Protein AF-A0AAV6FHF2-F1 (afdb_monomer_lite)

Sequence (102 aa):
MWDNHPLRTEGSMTPDQLWLMGIIYNPVPEPNFEGLDIPDIDWEDSGLIADAHSGIVVPRTECPLNDDQIAALEEAVNPTATSESFGWDIYLAALQFSQSLM

Structure (mmCIF, N/CA/C/O backbone):
data_AF-A0AAV6FHF2-F1
#
_entry.id   AF-A0AAV6FHF2-F1
#
loop_
_atom_site.group_PDB
_atom_site.id
_atom_site.type_symbol
_atom_site.label_atom_id
_atom_site.label_alt_id
_atom_site.label_comp_id
_atom_site.label_asym_id
_atom_site.label_entity_id
_atom_site.label_seq_id
_atom_site.pdbx_PDB_ins_code
_atom_site.Cartn_x
_atom_site.Cartn_y
_atom_site.Cartn_z
_atom_site.occupancy
_atom_site.B_iso_or_equiv
_atom_site.auth_seq_id
_atom_site.auth_comp_id
_atom_site.auth_asym_id
_atom_site.auth_atom_id
_atom_site.pdbx_PDB_model_num
ATOM 1 N N . MET A 1 1 ? 10.560 13.211 2.107 1.00 67.81 1 MET A N 1
ATOM 2 C CA . MET A 1 1 ? 11.059 12.927 0.746 1.00 67.81 1 MET A CA 1
ATOM 3 C C . MET A 1 1 ? 12.139 11.865 0.878 1.00 67.81 1 MET A C 1
ATOM 5 O O . MET A 1 1 ? 13.065 12.076 1.651 1.00 67.81 1 MET A O 1
ATOM 9 N N . TRP A 1 2 ? 11.943 10.702 0.259 1.00 80.62 2 TRP A N 1
ATOM 10 C CA . TRP A 1 2 ? 12.757 9.491 0.455 1.00 80.62 2 TRP A CA 1
ATOM 11 C C . TRP A 1 2 ? 14.209 9.649 -0.027 1.00 80.62 2 TRP A C 1
ATOM 13 O O . TRP A 1 2 ? 15.130 9.117 0.586 1.00 80.62 2 TRP A O 1
ATOM 23 N N . ASP A 1 3 ? 14.421 10.482 -1.043 1.00 84.81 3 ASP A N 1
ATOM 24 C CA . ASP A 1 3 ? 15.692 10.595 -1.776 1.00 84.81 3 ASP A CA 1
ATOM 25 C C . ASP A 1 3 ? 16.842 11.223 -0.967 1.00 84.81 3 ASP A C 1
ATOM 27 O O . ASP A 1 3 ? 18.021 11.079 -1.296 1.00 84.81 3 ASP A O 1
ATOM 31 N N . ASN A 1 4 ? 16.496 11.859 0.156 1.00 84.81 4 ASN A N 1
ATOM 32 C CA . ASN A 1 4 ? 17.424 12.520 1.074 1.00 84.81 4 ASN A CA 1
ATOM 33 C C . ASN A 1 4 ? 17.701 11.710 2.353 1.00 84.81 4 ASN A C 1
ATOM 35 O O . ASN A 1 4 ? 18.326 12.216 3.285 1.00 84.81 4 ASN A O 1
ATOM 39 N N . HIS A 1 5 ? 17.230 10.464 2.441 1.00 83.75 5 HIS A N 1
ATOM 40 C CA . HIS A 1 5 ? 17.471 9.619 3.609 1.00 83.75 5 HIS A CA 1
ATOM 41 C C . HIS A 1 5 ? 18.784 8.820 3.466 1.00 83.75 5 HIS A C 1
ATOM 43 O O . HIS A 1 5 ? 18.973 8.158 2.450 1.00 83.75 5 HIS A O 1
ATOM 49 N N . PRO A 1 6 ? 19.678 8.799 4.472 1.00 80.25 6 PRO A N 1
ATOM 50 C CA . PRO A 1 6 ? 20.955 8.085 4.392 1.00 80.25 6 PRO A CA 1
ATOM 51 C C . PRO A 1 6 ? 20.788 6.554 4.383 1.00 80.25 6 PRO A C 1
ATOM 53 O O . PRO A 1 6 ? 20.124 5.975 5.245 1.00 80.25 6 PRO A O 1
ATOM 56 N N . LEU A 1 7 ? 21.436 5.865 3.441 1.00 78.69 7 LEU A N 1
ATOM 57 C CA . LEU A 1 7 ? 21.434 4.404 3.337 1.00 78.69 7 LEU A CA 1
ATOM 58 C C . LEU A 1 7 ? 22.604 3.784 4.111 1.00 78.69 7 LEU A C 1
ATOM 60 O O . LEU A 1 7 ? 23.771 4.107 3.897 1.00 78.69 7 LEU A O 1
ATOM 64 N N . ARG A 1 8 ? 22.303 2.827 4.996 1.00 78.00 8 ARG A N 1
ATOM 65 C CA . ARG A 1 8 ? 23.307 2.185 5.870 1.00 78.00 8 ARG A CA 1
ATOM 66 C C . ARG A 1 8 ? 24.369 1.375 5.124 1.00 78.00 8 ARG A C 1
ATOM 68 O O . ARG A 1 8 ? 25.465 1.201 5.643 1.00 78.00 8 ARG A O 1
ATOM 75 N N . THR A 1 9 ? 24.038 0.852 3.950 1.00 78.75 9 THR A N 1
ATOM 76 C CA . THR A 1 9 ? 24.881 -0.079 3.183 1.00 78.75 9 THR A CA 1
ATOM 77 C C . THR A 1 9 ? 25.853 0.618 2.234 1.00 78.75 9 THR A C 1
ATOM 79 O O . THR A 1 9 ? 26.744 -0.030 1.703 1.00 78.75 9 THR A O 1
ATOM 82 N N . GLU A 1 10 ? 25.709 1.929 2.058 1.00 77.06 10 GLU A N 1
ATOM 83 C CA . GLU A 1 10 ? 26.383 2.732 1.032 1.00 77.06 10 GLU A CA 1
ATOM 84 C C . GLU A 1 10 ? 27.059 3.953 1.682 1.00 77.06 10 GLU A C 1
ATOM 86 O O . GLU A 1 10 ? 26.862 5.105 1.307 1.00 77.06 10 GLU A O 1
ATOM 91 N N . GLY A 1 11 ? 27.788 3.721 2.779 1.00 84.12 11 GLY A N 1
ATOM 92 C CA . GLY A 1 11 ? 28.539 4.779 3.467 1.00 84.12 11 GLY A CA 1
ATOM 93 C C . GLY A 1 11 ? 27.682 5.888 4.092 1.00 84.12 11 GLY A C 1
ATOM 94 O O . GLY A 1 11 ? 28.196 6.973 4.342 1.00 84.12 11 GLY A O 1
ATOM 95 N N . SER A 1 12 ? 26.400 5.629 4.383 1.00 88.19 12 SER A N 1
ATOM 96 C CA . SER A 1 12 ? 25.425 6.630 4.859 1.00 88.19 12 SER A CA 1
ATOM 97 C C . SER A 1 12 ? 25.082 7.716 3.836 1.00 88.19 12 SER A C 1
ATOM 99 O O . SER A 1 12 ? 24.585 8.775 4.216 1.00 88.19 12 SER A O 1
ATOM 101 N N . MET A 1 13 ? 25.319 7.464 2.549 1.00 87.81 13 MET A N 1
ATOM 102 C CA . MET A 1 13 ? 24.904 8.364 1.478 1.00 87.81 13 MET A CA 1
ATOM 103 C C . MET A 1 13 ? 23.412 8.219 1.192 1.00 87.81 13 MET A C 1
ATOM 105 O O . MET A 1 13 ? 22.832 7.142 1.347 1.00 87.81 13 MET A O 1
ATOM 109 N N . THR A 1 14 ? 22.776 9.315 0.794 1.00 92.50 14 THR A N 1
ATOM 110 C CA . THR A 1 14 ? 21.373 9.302 0.369 1.00 92.50 14 THR A CA 1
ATOM 111 C C . THR A 1 14 ? 21.238 8.747 -1.054 1.00 92.50 14 THR A C 1
ATOM 113 O O . THR A 1 14 ? 22.219 8.776 -1.804 1.00 92.50 14 THR A O 1
ATOM 116 N N . PRO A 1 15 ? 20.048 8.267 -1.465 1.00 92.38 15 PRO A N 1
ATOM 117 C CA . PRO A 1 15 ? 19.796 7.878 -2.851 1.00 92.38 15 PRO A CA 1
ATOM 118 C C . PRO A 1 15 ? 20.264 8.920 -3.878 1.00 92.38 15 PRO A C 1
ATOM 120 O O . PRO A 1 15 ? 20.969 8.561 -4.819 1.00 92.38 15 PRO A O 1
ATOM 123 N N . ASP A 1 16 ? 19.978 10.208 -3.654 1.00 92.50 16 ASP A N 1
ATOM 124 C CA . ASP A 1 16 ? 20.423 11.291 -4.546 1.00 92.50 16 ASP A CA 1
ATOM 125 C C . ASP A 1 16 ? 21.951 11.409 -4.625 1.00 92.50 16 ASP A C 1
ATOM 127 O O . ASP A 1 16 ? 22.524 11.591 -5.700 1.00 92.50 16 ASP A O 1
ATOM 131 N N . GLN A 1 17 ? 22.638 11.286 -3.488 1.00 91.69 17 GLN A N 1
ATOM 132 C CA . GLN A 1 17 ? 24.099 11.352 -3.443 1.00 91.69 17 GLN A CA 1
ATOM 133 C C . GLN A 1 17 ? 24.736 10.170 -4.177 1.00 91.69 17 GLN A C 1
ATOM 135 O O . GLN A 1 17 ? 25.719 10.355 -4.895 1.00 91.69 17 GLN A O 1
ATOM 140 N N . LEU A 1 18 ? 24.157 8.976 -4.038 1.00 91.75 18 LEU A N 1
ATOM 141 C CA . LEU A 1 18 ? 24.606 7.784 -4.753 1.00 91.75 18 LEU A CA 1
ATOM 142 C C . LEU A 1 18 ? 24.369 7.897 -6.252 1.00 91.75 18 LEU A C 1
ATOM 144 O O . LEU A 1 18 ? 25.251 7.544 -7.031 1.00 91.75 18 LEU A O 1
ATOM 148 N N . TRP A 1 19 ? 23.224 8.442 -6.658 1.00 88.69 19 TRP A N 1
ATOM 149 C CA . TRP A 1 19 ? 22.922 8.715 -8.057 1.00 88.69 19 TRP A CA 1
ATOM 150 C C . TRP A 1 19 ? 23.928 9.696 -8.676 1.00 88.69 19 TRP A C 1
ATOM 152 O O . TRP A 1 19 ? 24.527 9.402 -9.711 1.00 88.69 19 TRP A O 1
ATOM 162 N N . LEU A 1 20 ? 24.191 10.824 -8.006 1.00 91.06 20 LEU A N 1
ATOM 163 C CA . LEU A 1 20 ? 25.175 11.815 -8.452 1.00 91.06 20 LEU A CA 1
ATOM 164 C C . LEU A 1 20 ? 26.590 11.231 -8.533 1.00 91.06 20 LEU A C 1
ATOM 166 O O . LEU A 1 20 ? 27.289 11.456 -9.520 1.00 91.06 20 LEU A O 1
ATOM 170 N N . MET A 1 21 ? 27.012 10.456 -7.529 1.00 91.44 21 MET A N 1
ATOM 171 C CA . MET A 1 21 ? 28.295 9.752 -7.582 1.00 91.44 21 MET A CA 1
ATOM 172 C C . MET A 1 21 ? 28.338 8.744 -8.732 1.00 91.44 21 MET A C 1
ATOM 174 O O . MET A 1 21 ? 29.342 8.674 -9.437 1.00 91.44 21 MET A O 1
ATOM 178 N N . GLY A 1 22 ? 27.248 8.013 -8.966 1.00 90.50 22 GLY A N 1
ATOM 179 C CA . GLY A 1 22 ? 27.103 7.096 -10.091 1.00 90.50 22 GLY A CA 1
ATOM 180 C C . GLY A 1 22 ? 27.370 7.783 -11.428 1.00 90.50 22 GLY A C 1
ATOM 181 O O . GLY A 1 22 ? 28.193 7.291 -12.197 1.00 90.50 22 GLY A O 1
ATOM 182 N N . ILE A 1 23 ? 26.767 8.954 -11.653 1.00 88.69 23 ILE A N 1
ATOM 183 C CA . ILE A 1 23 ? 26.975 9.773 -12.858 1.00 88.69 23 ILE A CA 1
ATOM 184 C C . ILE A 1 23 ? 28.432 10.242 -12.976 1.00 88.69 23 ILE A C 1
ATOM 186 O O . ILE A 1 23 ? 29.015 10.166 -14.055 1.00 88.69 23 ILE A O 1
ATOM 190 N N . ILE A 1 24 ? 29.030 10.726 -11.880 1.00 90.81 24 ILE A N 1
ATOM 191 C CA . ILE A 1 24 ? 30.404 11.256 -11.876 1.00 90.81 24 ILE A CA 1
ATOM 192 C C . ILE A 1 24 ? 31.425 10.156 -12.185 1.00 90.81 24 ILE A C 1
ATOM 194 O O . ILE A 1 24 ? 32.353 10.375 -12.963 1.00 90.81 24 ILE A O 1
ATOM 198 N N . TYR A 1 25 ? 31.280 8.985 -11.563 1.00 91.75 25 TYR A N 1
ATOM 199 C CA . TYR A 1 25 ? 32.245 7.893 -11.702 1.00 91.75 25 TYR A CA 1
ATOM 200 C C . TYR A 1 25 ? 31.997 7.017 -12.928 1.00 91.75 25 TYR A C 1
ATOM 202 O O . TYR A 1 25 ? 32.936 6.402 -13.428 1.00 91.75 25 TYR A O 1
ATOM 210 N N . ASN A 1 26 ? 30.761 6.973 -13.426 1.00 88.94 26 ASN A N 1
ATOM 211 C CA . ASN A 1 26 ? 30.361 6.164 -14.571 1.00 88.94 26 ASN A CA 1
ATOM 212 C C . ASN A 1 26 ? 29.581 7.039 -15.560 1.00 88.94 26 ASN A C 1
ATOM 214 O O . ASN A 1 26 ? 28.371 6.859 -15.712 1.00 88.94 26 ASN A O 1
ATOM 218 N N . PRO A 1 27 ? 30.244 8.007 -16.222 1.00 83.81 27 PRO A N 1
ATOM 219 C CA . PRO A 1 27 ? 29.577 8.854 -17.195 1.00 83.81 27 PRO A CA 1
ATOM 220 C C . PRO A 1 27 ? 29.042 7.981 -18.331 1.00 83.81 27 PRO A C 1
ATOM 222 O O . PRO A 1 27 ? 29.803 7.396 -19.104 1.00 83.81 27 PRO A O 1
ATOM 225 N N . VAL A 1 28 ? 27.718 7.877 -18.409 1.00 78.75 28 VAL A N 1
ATOM 226 C CA . VAL A 1 28 ? 27.031 7.213 -19.514 1.00 78.75 28 VAL A CA 1
ATOM 227 C C . VAL A 1 28 ? 26.907 8.243 -20.636 1.00 78.75 28 VAL A C 1
ATOM 229 O O . VAL A 1 28 ? 26.371 9.325 -20.386 1.00 78.75 28 VAL A O 1
ATOM 232 N N . PRO A 1 29 ? 27.419 7.966 -21.850 1.00 81.06 29 PRO A N 1
ATOM 233 C CA . PRO A 1 29 ? 27.190 8.833 -22.997 1.00 81.06 29 PRO A CA 1
ATOM 234 C C . PRO A 1 29 ? 25.694 9.076 -23.175 1.00 81.06 29 PRO A C 1
ATOM 236 O O . PRO A 1 29 ? 24.905 8.140 -23.021 1.00 81.06 29 PRO A O 1
ATOM 239 N N . GLU A 1 30 ? 25.307 10.309 -23.507 1.00 75.81 30 GLU A N 1
ATOM 240 C CA . GLU A 1 30 ? 23.912 10.576 -23.846 1.00 75.81 30 GLU A CA 1
ATOM 241 C C . GLU A 1 30 ? 23.482 9.611 -24.958 1.00 75.81 30 GLU A C 1
ATOM 243 O O . GLU A 1 30 ? 24.224 9.439 -25.937 1.00 75.81 30 GLU A O 1
ATOM 248 N N . PRO A 1 31 ? 22.332 8.931 -24.807 1.00 70.81 31 PRO A N 1
ATOM 249 C CA . PRO A 1 31 ? 21.857 8.044 -25.849 1.00 70.81 31 PRO A CA 1
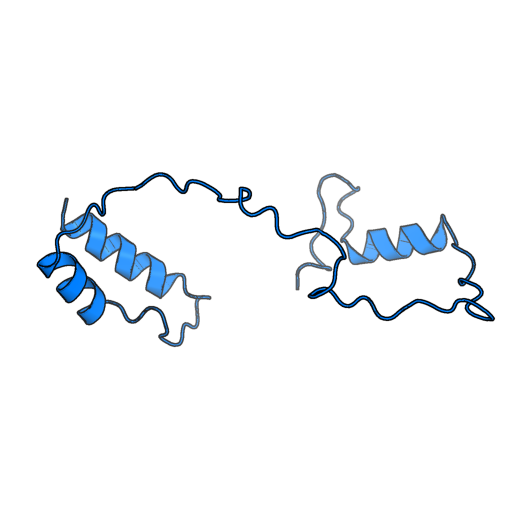ATOM 250 C C . PRO A 1 31 ? 21.699 8.857 -27.132 1.00 70.81 31 PRO A C 1
ATOM 252 O O . PRO A 1 31 ? 21.085 9.924 -27.128 1.00 70.81 31 PRO A O 1
ATOM 255 N N . ASN A 1 32 ? 22.255 8.371 -28.240 1.00 76.06 32 ASN A N 1
ATOM 256 C CA . ASN A 1 32 ? 21.966 8.980 -29.527 1.00 76.06 32 ASN A CA 1
ATOM 257 C C . ASN A 1 32 ? 20.535 8.600 -29.921 1.00 76.06 32 ASN A C 1
ATOM 259 O O . ASN A 1 32 ? 20.287 7.481 -30.367 1.00 76.06 32 ASN A O 1
ATOM 263 N N . PHE A 1 33 ? 19.605 9.530 -29.717 1.00 70.44 33 PHE A N 1
ATOM 264 C CA . PHE A 1 33 ? 18.199 9.355 -30.070 1.00 70.44 33 PHE A CA 1
ATOM 265 C C . PHE A 1 33 ? 17.913 9.600 -31.558 1.00 70.44 33 PHE A C 1
ATOM 267 O O . PHE A 1 33 ? 16.793 9.350 -32.002 1.00 70.44 33 PHE A O 1
ATOM 274 N N . GLU A 1 34 ? 18.895 10.043 -32.357 1.00 73.81 34 GLU A N 1
ATOM 275 C CA . GLU A 1 34 ? 18.718 10.136 -33.807 1.00 73.81 34 GLU A CA 1
ATOM 276 C C . GLU A 1 34 ? 18.543 8.734 -34.409 1.00 73.81 34 GLU A C 1
ATOM 278 O O . GLU A 1 34 ? 19.474 7.931 -34.468 1.00 73.81 34 GLU A O 1
ATOM 283 N N . GLY A 1 35 ? 17.322 8.439 -34.859 1.00 66.62 35 GLY A N 1
ATOM 284 C CA . GLY A 1 35 ? 16.958 7.148 -35.445 1.00 66.62 35 GLY A CA 1
ATOM 285 C C . GLY A 1 35 ? 16.463 6.097 -34.446 1.00 66.62 35 GLY A C 1
ATOM 286 O O . GLY A 1 35 ? 16.158 4.983 -34.869 1.00 66.62 35 GLY A O 1
ATOM 287 N N . LEU A 1 36 ? 16.339 6.430 -33.154 1.00 65.56 36 LEU A N 1
ATOM 288 C CA . LEU A 1 36 ? 15.599 5.603 -32.198 1.00 65.56 36 LEU A CA 1
ATOM 289 C C . LEU A 1 36 ? 14.098 5.868 -32.368 1.00 65.56 36 LEU A C 1
ATOM 291 O O . LEU A 1 36 ? 13.526 6.738 -31.718 1.00 65.56 36 LEU A O 1
ATOM 295 N N . ASP A 1 37 ? 13.470 5.105 -33.259 1.00 69.94 37 ASP A N 1
ATOM 296 C CA . ASP A 1 37 ? 12.018 4.929 -33.262 1.00 69.94 37 ASP A CA 1
ATOM 297 C C . ASP A 1 37 ? 11.672 4.044 -32.059 1.00 69.94 37 ASP A C 1
ATOM 299 O O . ASP A 1 37 ? 11.740 2.817 -32.137 1.00 69.94 37 ASP A O 1
ATOM 303 N N . ILE A 1 38 ? 11.462 4.665 -30.893 1.00 69.88 38 ILE A N 1
ATOM 304 C CA . ILE A 1 38 ? 10.952 3.962 -29.714 1.00 69.88 38 ILE A CA 1
ATOM 305 C C . ILE A 1 38 ? 9.458 3.781 -29.978 1.00 69.88 38 ILE A C 1
ATOM 307 O O . ILE A 1 38 ? 8.731 4.777 -29.917 1.00 69.88 38 ILE A O 1
ATOM 311 N N . PRO A 1 39 ? 8.992 2.562 -30.305 1.00 71.75 39 PRO A N 1
ATOM 312 C CA . PRO A 1 39 ? 7.576 2.345 -30.523 1.00 71.75 39 PRO A CA 1
ATOM 313 C C . PRO A 1 39 ? 6.833 2.699 -29.239 1.00 71.75 39 PRO A C 1
ATOM 315 O O . PRO A 1 39 ? 7.294 2.380 -28.139 1.00 71.75 39 PRO A O 1
ATOM 318 N N . ASP A 1 40 ? 5.695 3.369 -29.390 1.00 72.69 40 ASP A N 1
ATOM 319 C CA . ASP A 1 40 ? 4.805 3.616 -28.266 1.00 72.69 40 ASP A CA 1
ATOM 320 C C . ASP A 1 40 ? 4.426 2.260 -27.659 1.00 72.69 40 ASP A C 1
ATOM 322 O O . ASP A 1 40 ? 3.980 1.353 -28.371 1.00 72.69 40 ASP A O 1
ATOM 326 N N . ILE A 1 41 ? 4.711 2.079 -26.368 1.00 72.88 41 ILE A N 1
ATOM 327 C CA . ILE A 1 41 ? 4.401 0.825 -25.687 1.00 72.88 41 ILE A CA 1
ATOM 328 C C . ILE A 1 41 ? 2.917 0.878 -25.367 1.00 72.88 41 ILE A C 1
ATOM 330 O O . ILE A 1 41 ? 2.505 1.477 -24.371 1.00 72.88 41 ILE A O 1
ATOM 334 N N . ASP A 1 42 ? 2.121 0.228 -26.208 1.00 73.81 42 ASP A N 1
ATOM 335 C CA . ASP A 1 42 ? 0.745 -0.092 -25.870 1.00 73.81 42 ASP A CA 1
ATOM 336 C C . ASP A 1 42 ? 0.757 -1.193 -24.800 1.00 73.81 42 ASP A C 1
ATOM 338 O O . ASP A 1 42 ? 0.862 -2.385 -25.085 1.00 73.81 42 ASP A O 1
ATOM 342 N N . TRP A 1 43 ? 0.728 -0.777 -23.532 1.00 69.81 43 TRP A N 1
ATOM 343 C CA . TRP A 1 43 ? 0.697 -1.691 -22.389 1.00 69.81 43 TRP A CA 1
ATOM 344 C C . TRP A 1 43 ? -0.539 -2.600 -22.401 1.00 69.81 43 TRP A C 1
ATOM 346 O O . TRP A 1 43 ? -0.484 -3.699 -21.848 1.00 69.81 43 TRP A O 1
ATOM 356 N N . GLU A 1 44 ? -1.622 -2.167 -23.051 1.00 67.56 44 GLU A N 1
ATOM 357 C CA . GLU A 1 44 ? -2.859 -2.935 -23.199 1.00 67.56 44 GLU A CA 1
ATOM 358 C C . GLU A 1 44 ? -2.754 -3.960 -24.344 1.00 67.56 44 GLU A C 1
ATOM 360 O O . GLU A 1 44 ? -3.357 -5.030 -24.268 1.00 67.56 44 GLU A O 1
ATOM 365 N N . ASP A 1 45 ? -1.922 -3.687 -25.356 1.00 66.31 45 ASP A N 1
ATOM 366 C CA . ASP A 1 45 ? -1.576 -4.594 -26.460 1.00 66.31 45 ASP A CA 1
ATOM 367 C C . ASP A 1 45 ? -0.140 -5.129 -26.331 1.00 66.31 45 ASP A C 1
ATOM 369 O O . ASP A 1 45 ? 0.648 -5.165 -27.276 1.00 66.31 45 ASP A O 1
ATOM 373 N N . SER A 1 46 ? 0.228 -5.589 -25.133 1.00 64.94 46 SER A N 1
ATOM 374 C CA . SER A 1 46 ? 1.559 -6.159 -24.857 1.00 64.94 46 SER A CA 1
ATOM 375 C C . SER A 1 46 ? 1.914 -7.406 -25.696 1.00 64.94 46 SER A C 1
ATOM 377 O O . SER A 1 46 ? 2.971 -8.009 -25.494 1.00 64.94 46 SER A O 1
ATOM 379 N N . GLY A 1 47 ? 1.033 -7.854 -26.603 1.00 60.22 47 GLY A N 1
ATOM 380 C CA . GLY A 1 47 ? 1.186 -9.067 -27.409 1.00 60.22 47 GLY A CA 1
ATOM 381 C C . GLY A 1 47 ? 1.191 -10.358 -26.584 1.00 60.22 47 GLY A C 1
ATOM 382 O O . GLY A 1 47 ? 1.270 -11.458 -27.140 1.00 60.22 47 GLY A O 1
ATOM 383 N N . LEU A 1 48 ? 1.091 -10.247 -25.256 1.00 62.09 48 LEU A N 1
ATOM 384 C CA . LEU A 1 48 ? 0.833 -11.361 -24.371 1.00 62.09 48 LEU A CA 1
ATOM 385 C C . LEU A 1 48 ? -0.604 -11.788 -24.632 1.00 62.09 48 LEU A C 1
ATOM 387 O O . LEU A 1 48 ? -1.554 -11.101 -24.262 1.00 62.09 48 LEU A O 1
ATOM 391 N N . ILE A 1 49 ? -0.756 -12.930 -25.302 1.00 62.34 49 ILE A N 1
ATOM 392 C CA . ILE A 1 49 ? -2.044 -13.610 -25.388 1.00 62.34 49 ILE A CA 1
ATOM 393 C C . ILE A 1 49 ? -2.526 -13.729 -23.947 1.00 62.34 49 ILE A C 1
ATOM 395 O O . ILE A 1 49 ? -1.850 -14.367 -23.137 1.00 62.34 49 ILE A O 1
ATOM 399 N N . ALA A 1 50 ? -3.652 -13.087 -23.627 1.00 61.19 50 ALA A N 1
ATOM 400 C CA . ALA A 1 50 ? -4.378 -13.362 -22.402 1.00 61.19 50 ALA A CA 1
ATOM 401 C C . ALA A 1 50 ? -4.698 -14.855 -22.442 1.00 61.19 50 ALA A C 1
ATOM 403 O O . ALA A 1 50 ? -5.637 -15.286 -23.115 1.00 61.19 50 ALA A O 1
ATOM 404 N N . ASP A 1 51 ? -3.830 -15.663 -21.837 1.00 63.25 51 ASP A N 1
ATOM 405 C CA . ASP A 1 51 ? -4.050 -17.087 -21.741 1.00 63.25 51 ASP A CA 1
ATOM 406 C C . ASP A 1 51 ? -5.387 -17.233 -21.023 1.00 63.25 51 ASP A C 1
ATOM 408 O O . ASP A 1 51 ? -5.565 -16.760 -19.901 1.00 63.25 51 ASP A O 1
ATOM 412 N N . ALA A 1 52 ? -6.356 -17.863 -21.684 1.00 62.12 52 ALA A N 1
ATOM 413 C CA . ALA A 1 52 ? -7.667 -18.114 -21.098 1.00 62.12 52 ALA A CA 1
ATOM 414 C C . ALA A 1 52 ? -7.559 -18.947 -19.801 1.00 62.12 52 ALA A C 1
ATOM 416 O O . ALA A 1 52 ? -8.537 -19.085 -19.064 1.00 62.12 52 ALA A O 1
ATOM 417 N N . HIS A 1 53 ? -6.370 -19.491 -19.517 1.00 59.84 53 HIS A N 1
ATOM 418 C CA . HIS A 1 53 ? -6.012 -20.224 -18.316 1.00 59.84 53 HIS A CA 1
ATOM 419 C C . HIS A 1 53 ? -5.119 -19.450 -17.326 1.00 59.84 53 HIS A C 1
ATOM 421 O O . HIS A 1 53 ? -4.796 -20.008 -16.276 1.00 59.84 53 HIS A O 1
ATOM 427 N N . SER A 1 54 ? -4.802 -18.163 -17.546 1.00 64.62 54 SER A N 1
ATOM 428 C CA . SER A 1 54 ? -4.044 -17.321 -16.597 1.00 64.62 54 SER A CA 1
ATOM 429 C C . SER A 1 54 ? -4.883 -16.841 -15.402 1.00 64.62 54 SER A C 1
ATOM 431 O O . SER A 1 54 ? -4.745 -15.714 -14.921 1.00 64.62 54 SER A O 1
ATOM 433 N N . GLY A 1 55 ? -5.796 -17.681 -14.919 1.00 70.88 55 GLY A N 1
ATOM 434 C CA . GLY A 1 55 ? -6.562 -17.411 -13.714 1.00 70.88 55 GLY A CA 1
ATOM 435 C C . GLY A 1 55 ? -5.687 -17.615 -12.485 1.00 70.88 55 GLY A C 1
ATOM 436 O O . GLY A 1 55 ? -5.295 -18.738 -12.174 1.00 70.88 55 GLY A O 1
ATOM 437 N N . ILE A 1 56 ? -5.409 -16.544 -11.744 1.00 77.25 56 ILE A N 1
ATOM 438 C CA . ILE A 1 56 ? -4.871 -16.679 -10.391 1.00 77.25 56 ILE A CA 1
ATOM 439 C C . ILE A 1 56 ? -6.013 -17.172 -9.504 1.00 77.25 56 ILE A C 1
ATOM 441 O O . ILE A 1 56 ? -7.008 -16.476 -9.297 1.00 77.25 56 ILE A O 1
ATOM 445 N N . VAL A 1 57 ?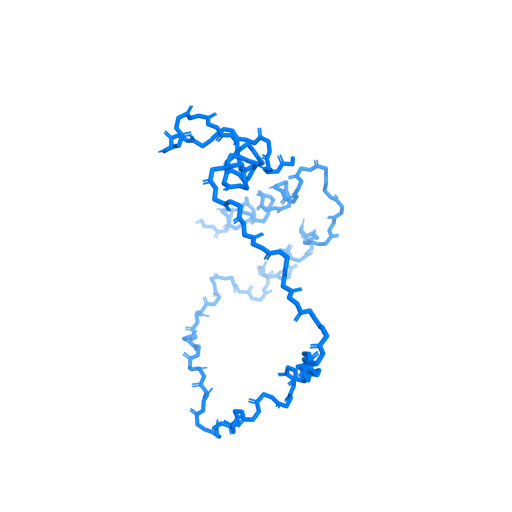 -5.876 -18.388 -8.975 1.00 81.25 57 VAL A N 1
ATOM 446 C CA . VAL A 1 57 ? -6.794 -18.898 -7.955 1.00 81.25 57 VAL A CA 1
ATOM 447 C C . VAL A 1 57 ? -6.453 -18.203 -6.644 1.00 81.25 57 VAL A C 1
ATOM 449 O O . VAL A 1 57 ? -5.515 -18.588 -5.949 1.00 81.25 57 VAL A O 1
ATOM 452 N N . VAL A 1 58 ? -7.207 -17.156 -6.317 1.00 81.56 58 VAL A N 1
ATOM 453 C CA . VAL A 1 58 ? -7.115 -16.498 -5.012 1.00 81.56 58 VAL A CA 1
ATOM 454 C C . VAL A 1 58 ? -7.718 -17.443 -3.967 1.00 81.56 58 VAL A C 1
ATOM 456 O O . VAL A 1 58 ? -8.887 -17.824 -4.102 1.00 81.56 58 VAL A O 1
ATOM 459 N N . PRO A 1 59 ? -6.958 -17.859 -2.937 1.00 85.75 59 PRO A N 1
ATOM 460 C CA . PRO A 1 59 ? -7.513 -18.632 -1.836 1.00 85.75 59 PRO A CA 1
ATOM 461 C C . PRO A 1 59 ? -8.677 -17.870 -1.208 1.00 85.75 59 PRO A C 1
ATOM 463 O O . PRO A 1 59 ? -8.583 -16.668 -0.962 1.00 85.75 59 PRO A O 1
ATOM 466 N N . ARG A 1 60 ? -9.783 -18.565 -0.943 1.00 82.06 60 ARG A N 1
ATOM 467 C CA . ARG A 1 60 ? -10.886 -17.967 -0.194 1.00 82.06 60 ARG A CA 1
ATOM 468 C C . ARG A 1 60 ? -10.456 -17.843 1.261 1.00 82.06 60 ARG A C 1
ATOM 470 O O . ARG A 1 60 ? -10.295 -18.856 1.935 1.00 82.06 60 ARG A O 1
ATOM 477 N N . THR A 1 61 ? -10.272 -16.617 1.721 1.00 82.88 61 THR A N 1
ATOM 478 C CA . THR A 1 61 ? -10.107 -16.320 3.143 1.00 82.88 61 THR A CA 1
ATOM 479 C C . THR A 1 61 ? -11.488 -16.038 3.716 1.00 82.88 61 THR A C 1
ATOM 481 O O . THR A 1 61 ? -12.221 -15.213 3.171 1.00 82.88 61 THR A O 1
ATOM 484 N N . GLU A 1 62 ? -11.869 -16.741 4.779 1.00 86.75 62 GLU A N 1
ATOM 485 C CA . GLU A 1 62 ? -13.110 -16.431 5.488 1.00 86.75 62 GLU A CA 1
ATOM 486 C C . GLU A 1 62 ? -12.976 -15.074 6.184 1.00 86.75 62 GLU A C 1
ATOM 488 O O . GLU A 1 62 ? -11.928 -14.757 6.754 1.00 86.75 62 GLU A O 1
ATOM 493 N N . CYS A 1 63 ? -14.028 -14.257 6.113 1.00 84.62 63 CYS A N 1
ATOM 494 C CA . CYS A 1 63 ? -14.069 -13.021 6.878 1.00 84.62 63 CYS A CA 1
ATOM 495 C C . CYS A 1 63 ? -14.213 -13.380 8.365 1.00 84.62 63 CYS A C 1
ATOM 497 O O . CYS A 1 63 ? -15.120 -14.141 8.706 1.00 84.62 63 CYS A O 1
ATOM 499 N N . PRO A 1 64 ? -13.362 -12.847 9.259 1.00 86.50 64 PRO A N 1
ATOM 500 C CA . PRO A 1 64 ? -13.499 -13.096 10.692 1.00 86.50 64 PRO A CA 1
ATOM 501 C C . PRO A 1 64 ? -14.710 -12.377 11.307 1.00 86.50 64 PRO A C 1
ATOM 503 O O . PRO A 1 64 ? -15.082 -12.687 12.435 1.00 86.50 64 PRO A O 1
ATOM 506 N N . LEU A 1 65 ? -15.303 -11.415 10.590 1.00 89.31 65 LEU A N 1
ATOM 507 C CA . LEU A 1 65 ? -16.460 -10.641 11.027 1.00 89.31 65 LEU A CA 1
ATOM 508 C C . LEU A 1 65 ? -17.732 -11.154 10.347 1.00 89.31 65 LEU A C 1
ATOM 510 O O . LEU A 1 65 ? -17.730 -11.430 9.146 1.00 89.31 65 LEU A O 1
ATOM 514 N N . ASN A 1 66 ? -18.818 -11.243 11.113 1.00 92.06 66 ASN A N 1
ATOM 515 C CA . ASN A 1 66 ? -20.154 -11.478 10.565 1.00 92.06 66 ASN A CA 1
ATOM 516 C C . ASN A 1 66 ? -20.763 -10.186 9.982 1.00 92.06 66 ASN A C 1
ATOM 518 O O . ASN A 1 66 ? -20.242 -9.093 10.201 1.00 92.06 66 ASN A O 1
ATOM 522 N N . ASP A 1 67 ? -21.876 -10.311 9.259 1.00 93.31 67 ASP A N 1
ATOM 523 C CA . ASP A 1 67 ? -22.512 -9.188 8.555 1.00 93.31 67 ASP A CA 1
ATOM 524 C C . ASP A 1 67 ? -22.883 -8.019 9.488 1.00 93.31 67 ASP A C 1
ATOM 526 O O . ASP A 1 67 ? -22.663 -6.859 9.138 1.00 93.31 67 ASP A O 1
ATOM 530 N N . ASP A 1 68 ? -23.363 -8.304 10.704 1.00 93.62 68 ASP A N 1
ATOM 531 C CA . ASP A 1 68 ? -23.714 -7.272 11.690 1.00 93.62 68 ASP A CA 1
ATOM 532 C C . ASP A 1 68 ? -22.464 -6.525 12.193 1.00 93.62 68 ASP A C 1
ATOM 534 O O . ASP A 1 68 ? -22.474 -5.306 12.367 1.00 93.62 68 ASP A O 1
ATOM 538 N N . GLN A 1 69 ? -21.360 -7.249 12.404 1.00 92.81 69 GLN A N 1
ATOM 539 C CA . GLN A 1 69 ? -20.071 -6.676 12.801 1.00 92.81 69 GLN A CA 1
ATOM 540 C C . GLN A 1 69 ? -19.441 -5.844 11.680 1.00 92.81 69 GLN A C 1
ATOM 542 O O . GLN A 1 69 ? -18.805 -4.832 11.970 1.00 92.81 69 GLN A O 1
ATOM 547 N N . ILE A 1 70 ? -19.620 -6.244 10.418 1.00 92.00 70 ILE A N 1
ATOM 548 C CA . 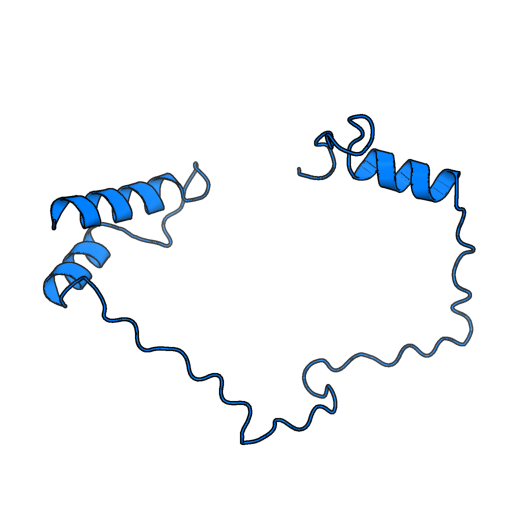ILE A 1 70 ? -19.183 -5.459 9.258 1.00 92.00 70 ILE A CA 1
ATOM 549 C C . ILE A 1 70 ? -19.985 -4.160 9.175 1.00 92.00 70 ILE A C 1
ATOM 551 O O . ILE A 1 70 ? -19.383 -3.095 9.077 1.00 92.00 70 ILE A O 1
ATOM 555 N N . ALA A 1 71 ? -21.313 -4.221 9.300 1.00 93.69 71 ALA A N 1
ATOM 556 C CA . ALA A 1 71 ? -22.155 -3.026 9.293 1.00 93.69 71 ALA A CA 1
ATOM 557 C C . ALA A 1 71 ? -21.773 -2.049 10.421 1.00 93.69 71 ALA A C 1
ATOM 559 O O . ALA A 1 71 ? -21.667 -0.842 10.203 1.00 93.69 71 ALA A O 1
ATOM 560 N N . ALA A 1 72 ? -21.490 -2.573 11.616 1.00 93.19 72 ALA A N 1
ATOM 561 C CA . ALA A 1 72 ? -21.017 -1.768 12.737 1.00 93.19 72 ALA A CA 1
ATOM 562 C C . ALA A 1 72 ? -19.610 -1.177 12.503 1.00 93.19 72 ALA A C 1
ATOM 564 O O . ALA A 1 72 ? -19.349 -0.049 12.920 1.00 93.19 72 ALA A O 1
ATOM 565 N N . LEU A 1 73 ? -18.710 -1.897 11.820 1.00 92.62 73 LEU A N 1
ATOM 566 C CA . LEU A 1 73 ? -17.390 -1.379 11.440 1.00 92.62 73 LEU A CA 1
ATOM 567 C C . LEU A 1 73 ? -17.507 -0.239 10.419 1.00 92.62 73 LEU A C 1
ATOM 569 O O . LEU A 1 73 ? -16.814 0.767 10.556 1.00 92.62 73 LEU A O 1
ATOM 573 N N . GLU A 1 74 ? -18.378 -0.387 9.420 1.00 92.44 74 GLU A N 1
ATOM 574 C CA . GLU A 1 74 ? -18.631 0.629 8.390 1.00 92.44 74 GLU A CA 1
ATOM 575 C C . GLU A 1 74 ? -19.224 1.917 8.978 1.00 92.44 74 GLU A C 1
ATOM 577 O O . GLU A 1 74 ? -18.891 3.013 8.526 1.00 92.44 74 GLU A O 1
ATOM 582 N N . GLU A 1 75 ? -20.065 1.806 10.011 1.00 93.06 75 GLU A N 1
ATOM 583 C CA . GLU A 1 75 ? -20.572 2.966 10.751 1.00 93.06 75 GLU A CA 1
ATOM 584 C C . GLU A 1 75 ? -19.482 3.611 11.623 1.00 93.06 75 GLU A C 1
ATOM 586 O O . GLU A 1 75 ? -19.394 4.837 11.716 1.00 93.06 75 GLU A O 1
ATOM 591 N N . ALA A 1 76 ? -18.633 2.796 12.256 1.00 91.12 76 ALA A N 1
ATOM 592 C CA . ALA A 1 76 ? -17.617 3.267 13.193 1.00 91.12 76 ALA A CA 1
ATOM 593 C C . ALA A 1 76 ? -16.385 3.890 12.515 1.00 91.12 76 ALA A C 1
ATOM 595 O O . ALA A 1 76 ? -15.750 4.775 13.095 1.00 91.12 76 ALA A O 1
ATOM 596 N N . VAL A 1 77 ? -16.013 3.431 11.316 1.00 93.88 77 VAL A N 1
ATOM 597 C CA . VAL A 1 77 ? -14.773 3.828 10.639 1.00 93.88 77 VAL A CA 1
ATOM 598 C C . VAL A 1 77 ? -15.056 4.194 9.188 1.00 93.88 77 VAL A C 1
ATOM 600 O O . VAL A 1 77 ? -15.401 3.345 8.375 1.00 93.88 77 VAL A O 1
ATOM 603 N N . ASN A 1 78 ? -14.804 5.456 8.826 1.00 92.81 78 ASN A N 1
ATOM 604 C CA . ASN A 1 78 ? -14.770 5.869 7.426 1.00 92.81 78 ASN A CA 1
ATOM 605 C C . ASN A 1 78 ? -13.343 5.688 6.865 1.00 92.81 78 ASN A C 1
ATOM 607 O O . ASN A 1 78 ? -12.471 6.510 7.166 1.00 92.81 78 ASN A O 1
ATOM 611 N N . PRO A 1 79 ? -13.085 4.677 6.011 1.00 90.50 79 PRO A N 1
ATOM 612 C CA . PRO A 1 79 ? -11.749 4.399 5.480 1.00 90.50 79 PRO A CA 1
ATOM 613 C C . PRO A 1 79 ? -11.220 5.497 4.546 1.00 90.50 79 PRO A C 1
ATOM 615 O O . PRO A 1 79 ? -10.023 5.564 4.284 1.00 90.50 79 PRO A O 1
ATOM 618 N N . THR A 1 80 ? -12.106 6.359 4.040 1.00 92.00 80 THR A N 1
ATOM 619 C CA . THR A 1 80 ? -11.777 7.467 3.129 1.00 92.00 80 THR A CA 1
ATOM 620 C C . THR A 1 80 ? -11.751 8.823 3.826 1.00 92.00 80 THR A C 1
ATOM 622 O O . THR A 1 80 ? -11.646 9.859 3.167 1.00 92.00 80 THR A O 1
ATOM 625 N N . ALA A 1 81 ? -11.864 8.837 5.159 1.00 90.62 81 ALA A N 1
ATOM 626 C CA . ALA A 1 81 ? -11.766 10.065 5.926 1.00 90.62 81 ALA A CA 1
ATOM 627 C C . ALA A 1 81 ? -10.414 10.751 5.690 1.00 90.62 81 ALA A C 1
ATOM 629 O O . ALA A 1 81 ? -9.373 10.117 5.510 1.00 90.62 81 ALA A O 1
ATOM 630 N N . THR A 1 82 ? -10.428 12.080 5.706 1.00 90.56 82 THR A N 1
ATOM 631 C CA . THR A 1 82 ? -9.197 12.868 5.698 1.00 90.56 82 THR A CA 1
ATOM 632 C C . THR A 1 82 ? -8.419 12.601 6.981 1.00 90.56 82 THR A C 1
ATOM 634 O O . THR A 1 82 ? -8.967 12.769 8.068 1.00 90.56 82 THR A O 1
ATOM 637 N N . SER A 1 83 ? -7.146 12.233 6.850 1.00 91.81 83 SER A N 1
ATOM 638 C CA . SER A 1 83 ? -6.249 11.963 7.975 1.00 91.81 83 SER A CA 1
ATOM 639 C C . SER A 1 83 ? -5.009 12.847 7.904 1.00 91.81 83 SER A C 1
ATOM 641 O O . SER A 1 83 ? -4.352 12.942 6.867 1.00 91.81 83 SER A O 1
ATOM 643 N N . GLU A 1 84 ? -4.653 13.447 9.038 1.00 90.94 84 GLU A N 1
ATOM 644 C CA . GLU A 1 84 ? -3.398 14.189 9.218 1.00 90.94 84 GLU A CA 1
ATOM 645 C C . GLU A 1 84 ? -2.226 13.270 9.613 1.00 90.94 84 GLU A C 1
ATOM 647 O O . GLU A 1 84 ? -1.077 13.701 9.662 1.00 90.94 84 GLU A O 1
ATOM 652 N N . SER A 1 85 ? -2.507 11.9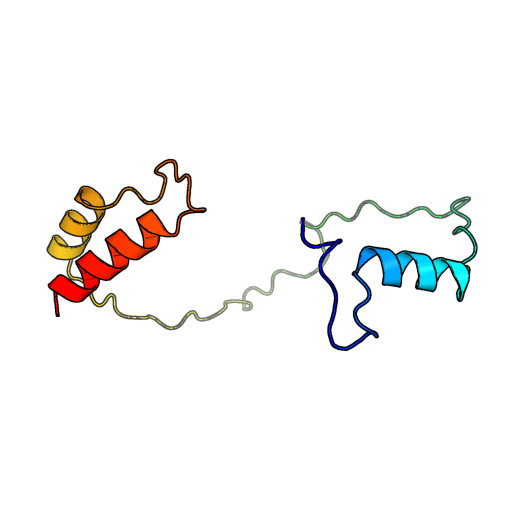88 9.875 1.00 91.81 85 SER A N 1
ATOM 653 C CA . SER A 1 85 ? -1.535 10.972 10.302 1.00 91.81 85 SER A CA 1
ATOM 654 C C . SER A 1 85 ? -1.313 9.893 9.238 1.00 91.81 85 SER A C 1
ATOM 656 O O . SER A 1 85 ? -1.029 8.744 9.569 1.00 91.81 85 SER A O 1
ATOM 658 N N . PHE A 1 86 ? -1.458 10.240 7.955 1.00 90.25 86 PHE A N 1
ATOM 659 C CA . PHE A 1 86 ? -1.292 9.312 6.824 1.00 90.25 86 PHE A CA 1
ATOM 660 C C . PHE A 1 86 ? -2.177 8.051 6.921 1.00 90.25 86 PHE A C 1
ATOM 662 O O . PHE A 1 86 ? -1.774 6.968 6.504 1.00 90.25 86 PHE A O 1
ATOM 669 N N . GLY A 1 87 ? -3.374 8.176 7.501 1.00 91.06 87 GLY A N 1
ATOM 670 C CA . GLY A 1 87 ? -4.330 7.078 7.683 1.00 91.06 87 GLY A CA 1
ATOM 671 C C . GLY A 1 87 ? -4.027 6.146 8.861 1.00 91.06 87 GLY A C 1
ATOM 672 O O . GLY A 1 87 ? -4.748 5.171 9.065 1.00 91.06 87 GLY A O 1
ATOM 673 N N . TRP A 1 88 ? -2.987 6.424 9.654 1.00 94.44 88 TRP A N 1
ATOM 674 C CA . TRP A 1 88 ? -2.635 5.623 10.831 1.00 94.44 88 TRP A CA 1
ATOM 675 C C . TRP A 1 88 ? -3.738 5.606 11.896 1.00 94.44 88 TRP A C 1
ATOM 677 O O . TRP A 1 88 ? -4.040 4.568 12.476 1.00 94.44 88 TRP A O 1
ATOM 687 N N . ASP A 1 89 ? -4.354 6.757 12.134 1.00 94.12 89 ASP A N 1
ATOM 688 C CA . ASP A 1 89 ? -5.514 6.941 13.005 1.00 94.12 89 ASP A CA 1
ATOM 689 C C . ASP A 1 89 ? -6.722 6.109 12.550 1.00 94.12 89 ASP A C 1
ATOM 691 O O . ASP A 1 89 ? -7.340 5.428 13.368 1.00 94.12 89 ASP A O 1
ATOM 695 N N . ILE A 1 90 ? -7.003 6.091 11.245 1.00 94.94 90 ILE A N 1
ATOM 696 C CA . ILE A 1 90 ? -8.083 5.298 10.639 1.00 94.94 90 ILE A CA 1
ATOM 697 C C . ILE A 1 90 ? -7.806 3.797 10.805 1.00 94.94 90 ILE A C 1
ATOM 699 O O . ILE A 1 90 ? -8.683 3.042 11.226 1.00 94.94 90 ILE A O 1
ATOM 703 N N . TYR A 1 91 ? -6.570 3.362 10.538 1.00 94.69 91 TYR A N 1
ATOM 704 C CA . TYR A 1 91 ? -6.151 1.977 10.759 1.00 94.69 91 TYR A CA 1
ATOM 705 C C . TYR A 1 91 ? -6.278 1.567 12.232 1.00 94.69 91 TYR A C 1
ATOM 707 O O . TYR A 1 91 ? -6.810 0.498 12.533 1.00 94.69 91 TYR A O 1
ATOM 715 N N . LEU A 1 92 ? -5.823 2.414 13.160 1.00 94.81 92 LEU A N 1
ATOM 716 C CA . LEU A 1 92 ? -5.930 2.139 14.591 1.00 94.81 92 LEU A CA 1
ATOM 717 C C . LEU A 1 92 ? -7.384 2.031 15.047 1.00 94.81 92 LEU A C 1
ATOM 719 O O . LEU A 1 92 ? -7.686 1.140 15.835 1.00 94.81 92 LEU A O 1
ATOM 723 N N . ALA A 1 93 ? -8.277 2.886 14.545 1.00 93.44 93 ALA A N 1
ATOM 724 C CA . ALA A 1 93 ? -9.701 2.808 14.858 1.00 93.44 93 ALA A CA 1
ATOM 725 C C . ALA A 1 93 ? -10.304 1.466 14.406 1.00 93.44 93 ALA A C 1
ATOM 727 O O . ALA A 1 93 ? -10.962 0.788 15.197 1.00 93.44 93 ALA A O 1
ATOM 728 N N . ALA A 1 94 ? -10.004 1.027 13.178 1.00 93.06 94 ALA A N 1
ATOM 729 C CA . ALA A 1 94 ? -10.444 -0.276 12.674 1.00 93.06 94 ALA A CA 1
ATOM 730 C C . ALA A 1 94 ? -9.862 -1.441 13.491 1.00 93.06 94 ALA A C 1
ATOM 732 O O . ALA A 1 94 ? -10.573 -2.393 13.826 1.00 93.06 94 ALA A O 1
ATOM 733 N N . LEU A 1 95 ? -8.583 -1.361 13.867 1.00 92.94 95 LEU A N 1
ATOM 734 C CA . LEU A 1 95 ? -7.920 -2.379 14.680 1.00 92.94 95 LEU A CA 1
ATOM 735 C C . LEU A 1 95 ? -8.537 -2.473 16.080 1.00 92.94 95 LEU A C 1
ATOM 737 O O . LEU A 1 95 ? -8.799 -3.573 16.559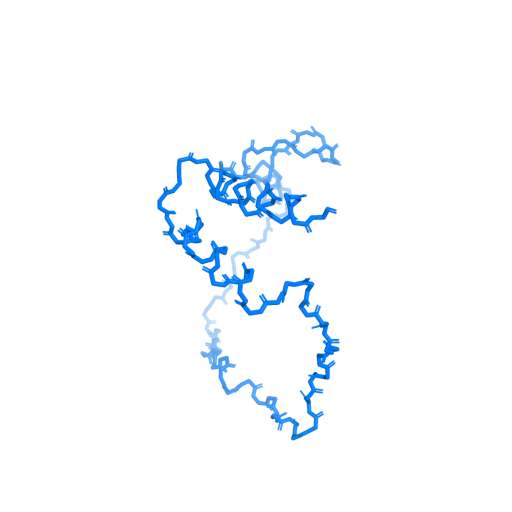 1.00 92.94 95 LEU A O 1
ATOM 741 N N . GLN A 1 96 ? -8.788 -1.334 16.724 1.00 93.75 96 GLN A N 1
ATOM 742 C CA . GLN A 1 96 ? -9.412 -1.274 18.045 1.00 93.75 96 GLN A CA 1
ATOM 743 C C . GLN A 1 96 ? -10.831 -1.841 18.022 1.00 93.75 96 GLN A C 1
ATOM 745 O O . GLN A 1 96 ? -11.185 -2.626 18.901 1.00 93.75 96 GLN A O 1
ATOM 750 N N . PHE A 1 97 ? -11.616 -1.510 16.993 1.00 93.19 97 PHE A N 1
ATOM 751 C CA . PHE A 1 97 ? -12.931 -2.109 16.788 1.00 93.19 97 PHE A CA 1
ATOM 752 C C . PHE A 1 97 ? -12.824 -3.634 16.665 1.00 93.19 97 PHE A C 1
ATOM 754 O O . PHE A 1 97 ? -13.478 -4.363 17.409 1.00 93.19 97 PHE A O 1
ATOM 761 N N . SER A 1 98 ? -11.923 -4.119 15.808 1.00 89.25 98 SER A N 1
ATOM 762 C CA . SER A 1 98 ? -11.690 -5.555 15.597 1.00 89.25 98 SER A CA 1
ATOM 763 C C . SER A 1 98 ? -11.297 -6.281 16.888 1.00 89.25 98 SER A C 1
ATOM 765 O O . SER A 1 98 ? -11.762 -7.385 17.151 1.00 89.25 98 SER A O 1
ATOM 767 N N . GLN A 1 99 ? -10.452 -5.658 17.715 1.00 89.69 99 GLN A N 1
ATOM 768 C CA . GLN A 1 99 ? -10.019 -6.210 19.001 1.00 89.69 99 GLN A CA 1
ATOM 769 C C . GLN A 1 99 ? -11.133 -6.234 20.047 1.00 89.69 99 GLN A C 1
ATOM 771 O O . GLN A 1 99 ? -11.120 -7.102 20.908 1.00 89.69 99 GLN A O 1
ATOM 776 N N . SER A 1 100 ? -12.091 -5.305 19.983 1.00 88.38 100 SER A N 1
ATOM 777 C CA . SER A 1 100 ? -13.221 -5.268 20.920 1.00 88.38 100 SER A CA 1
ATOM 778 C C . SER A 1 100 ? -14.241 -6.393 20.705 1.00 88.38 100 SER A C 1
ATOM 780 O O . SER A 1 100 ? -15.073 -6.640 21.575 1.00 88.38 100 SER A O 1
ATOM 782 N N . LEU A 1 101 ? -14.175 -7.063 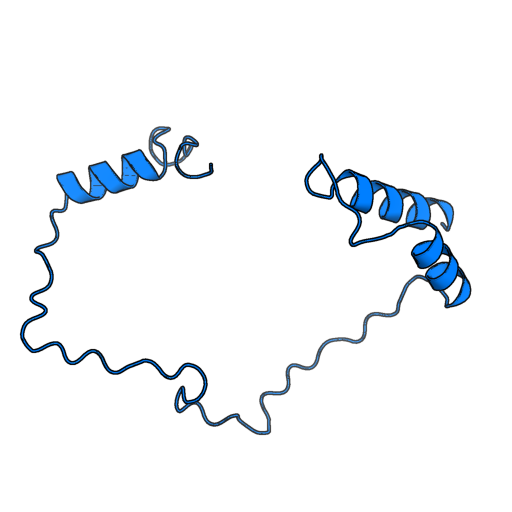19.551 1.00 82.06 101 LEU A N 1
ATOM 783 C CA . LEU A 1 101 ? -15.052 -8.168 19.165 1.00 82.06 101 LEU A CA 1
ATOM 784 C C . LEU A 1 101 ? -14.470 -9.559 19.486 1.00 82.06 101 LEU A C 1
ATOM 786 O O . LEU A 1 101 ? -15.169 -10.553 19.277 1.00 82.06 101 LEU A O 1
ATOM 790 N N . MET A 1 102 ? -13.218 -9.628 19.960 1.00 67.44 102 MET A N 1
ATOM 791 C CA . MET A 1 102 ? -12.534 -10.848 20.423 1.00 67.44 102 MET A CA 1
ATOM 792 C C . MET A 1 102 ? -12.609 -10.984 21.943 1.00 67.44 102 MET A C 1
ATOM 794 O O . MET A 1 102 ? -12.832 -12.126 22.403 1.00 67.44 102 MET A O 1
#

Radius of gyration: 24.81 Å; chains: 1; bounding box: 56×34×56 Å

Organism: NCBI:txid278164

Secondary structure (DSSP, 8-state):
-GGGSPPTTTTT--HHHHHHHHHHHS-PPPP--TT-------STT-S----TT-------PPPSS-HHHHHHHHHH--TTS--TTTTHHHHHHHHHHHHHT-

pLDDT: mean 83.0, std 10.54, range [59.84, 94.94]

Foldseek 3Di:
DQQCAFDPVPVRHGVVRVVVVCCVVPPDPDPPCVVPPPDDPPVVPVVPDPPPPPDDPDDDDDDPDDPVLVVVLVVQADQPDDDPVVCPVRVVSSVVSVVVVD